Protein AF-A0AAU2GMW0-F1 (afdb_monomer)

Solvent-accessible surface area (backbone atoms only — not comparable to full-atom values): 3149 Å² total; per-residue (Å²): 124,63,65,54,51,55,72,68,52,49,55,63,56,51,10,63,76,64,78,44,54,50,68,58,41,50,52,51,49,51,52,50,28,59,75,70,73,37,93,47,70,66,53,48,28,51,51,34,50,75,68,64,67,101

Nearest PDB structures (foldseek):
  4wsz-assembly1_B  TM=9.814E-01  e=4.682E-04  unclassified
  4wul-assembly1_B  TM=9.819E-01  e=5.701E-04  unclassified
  5hev-assembly1_A  TM=9.646E-01  e=5.701E-04  Enterococcus faecium SD3B-2
  1je8-assembly2_E  TM=9.480E-01  e=2.117E-03  Escherichia coli
  3qp5-assembly2_C  TM=8.741E-01  e=8.395E-03  Chromobacterium violaceum

Foldseek 3Di:
DLVCLLVVHDLVVVCVVVVHDSVVSVVVVVVVCVVVVHDDSVSSNVVCVVVVVD

Radius of gyration: 10.5 Å; Cα contacts (8 Å, |Δi|>4): 46; chains: 1; bounding box: 25×19×19 Å

Mean predicted aligned error: 6.68 Å

Secondary structure (DSSP, 8-state):
-HHHHHTT--HHHHHHHHT--HHHHHHHHHHHHHHHT-SSHHHHHHHHHHTT--

pLDDT: mean 75.48, std 9.83, range [52.66, 87.06]

Structure (mmCIF, N/CA/C/O backbone):
data_AF-A0AAU2GMW0-F1
#
_entry.id   AF-A0AAU2GMW0-F1
#
loop_
_atom_site.group_PDB
_atom_site.id
_atom_site.type_symbol
_atom_site.label_atom_id
_atom_site.label_alt_id
_atom_site.label_comp_id
_atom_site.label_asym_id
_atom_site.label_entity_id
_atom_site.label_seq_id
_atom_site.pdbx_PDB_ins_code
_atom_site.Cartn_x
_atom_site.Cartn_y
_atom_site.Cartn_z
_atom_site.occupancy
_atom_site.B_iso_or_equiv
_atom_site.auth_seq_id
_atom_site.auth_comp_id
_atom_site.auth_asym_id
_atom_site.auth_atom_id
_atom_site.pdbx_PDB_model_num
ATOM 1 N N . MET A 1 1 ? -6.065 -5.333 -8.817 1.00 57.09 1 MET A N 1
ATOM 2 C CA . MET A 1 1 ? -4.946 -5.126 -7.864 1.00 57.09 1 MET A CA 1
ATOM 3 C C . MET A 1 1 ? -5.357 -5.087 -6.384 1.00 57.09 1 MET A C 1
ATOM 5 O O . MET A 1 1 ? -4.466 -5.086 -5.549 1.00 57.09 1 MET A O 1
ATOM 9 N N . LEU A 1 2 ? -6.649 -5.101 -6.020 1.00 54.72 2 LEU A N 1
ATOM 10 C CA . LEU A 1 2 ? -7.072 -5.010 -4.608 1.00 54.72 2 LEU A CA 1
ATOM 11 C C . LEU A 1 2 ? -6.801 -6.286 -3.787 1.00 54.72 2 LEU A C 1
ATOM 13 O O . LEU A 1 2 ? -6.389 -6.184 -2.640 1.00 54.72 2 LEU A O 1
ATOM 17 N N . ARG A 1 3 ? -6.918 -7.477 -4.393 1.00 52.66 3 ARG A N 1
ATOM 18 C CA . ARG A 1 3 ? -6.660 -8.775 -3.731 1.00 52.66 3 ARG A CA 1
ATOM 19 C C . ARG A 1 3 ? -5.307 -8.871 -2.992 1.00 52.66 3 ARG A C 1
ATOM 21 O O . ARG A 1 3 ? -5.309 -9.286 -1.840 1.00 52.66 3 ARG A O 1
ATOM 28 N N . PRO A 1 4 ? -4.158 -8.495 -3.591 1.00 55.75 4 PRO A N 1
ATOM 29 C CA . PRO A 1 4 ? -2.887 -8.541 -2.868 1.00 55.75 4 PRO A CA 1
ATOM 30 C C . PRO A 1 4 ? -2.768 -7.512 -1.732 1.00 55.75 4 PRO A C 1
ATOM 32 O O . PRO A 1 4 ? -2.160 -7.819 -0.712 1.00 55.75 4 PRO A O 1
ATOM 35 N N . ILE A 1 5 ? -3.338 -6.311 -1.894 1.00 59.28 5 ILE A N 1
ATOM 36 C CA . ILE A 1 5 ? -3.272 -5.237 -0.883 1.00 59.28 5 ILE A CA 1
ATOM 37 C C . ILE A 1 5 ? -4.028 -5.666 0.378 1.00 59.28 5 ILE A C 1
ATOM 39 O O . ILE A 1 5 ? -3.542 -5.489 1.494 1.00 59.28 5 ILE A O 1
ATOM 43 N N . SER A 1 6 ? -5.185 -6.294 0.190 1.00 5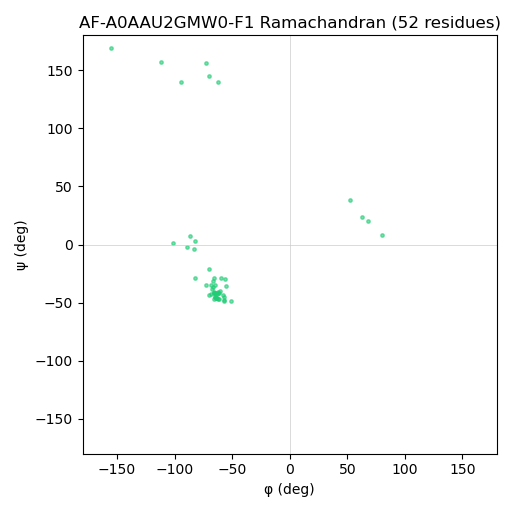5.78 6 SER A N 1
ATOM 44 C CA . SER A 1 6 ? -6.032 -6.788 1.271 1.00 55.78 6 SER A CA 1
ATOM 45 C C . SER A 1 6 ? -5.448 -7.996 2.015 1.00 55.78 6 SER A C 1
ATOM 47 O O . SER A 1 6 ? -5.793 -8.215 3.169 1.00 55.78 6 SER A O 1
ATOM 49 N N . ALA A 1 7 ? -4.516 -8.737 1.404 1.00 60.47 7 ALA A N 1
ATOM 50 C CA . ALA A 1 7 ? -3.787 -9.836 2.048 1.00 60.47 7 ALA A CA 1
ATOM 51 C C . ALA A 1 7 ? -2.579 -9.368 2.891 1.00 60.47 7 ALA A C 1
ATOM 53 O O . ALA A 1 7 ? -1.823 -10.194 3.395 1.00 60.47 7 ALA A O 1
ATOM 54 N N . GLY A 1 8 ? -2.354 -8.053 3.013 1.00 65.06 8 GLY A N 1
ATOM 55 C CA . GLY A 1 8 ? -1.218 -7.491 3.749 1.00 65.06 8 GLY A CA 1
ATOM 56 C C . GLY A 1 8 ? 0.109 -7.489 2.981 1.00 65.06 8 GLY A C 1
ATOM 57 O O . GLY A 1 8 ? 1.133 -7.131 3.566 1.00 65.06 8 GLY A O 1
ATOM 58 N N . ALA A 1 9 ? 0.106 -7.830 1.686 1.00 71.50 9 ALA A N 1
ATOM 59 C CA . ALA A 1 9 ? 1.320 -7.864 0.875 1.00 71.50 9 ALA A CA 1
ATOM 60 C C . ALA A 1 9 ? 1.970 -6.474 0.771 1.00 71.50 9 ALA A C 1
ATOM 62 O O . ALA A 1 9 ? 1.304 -5.446 0.615 1.00 71.50 9 ALA A O 1
ATOM 63 N N . THR A 1 10 ? 3.297 -6.436 0.835 1.00 74.12 10 THR A N 1
ATOM 64 C CA . THR A 1 10 ? 4.084 -5.213 0.658 1.00 74.12 10 THR A CA 1
ATOM 65 C C . THR A 1 10 ? 4.103 -4.767 -0.806 1.00 74.12 10 THR A C 1
ATOM 67 O O . THR A 1 10 ? 3.981 -5.574 -1.727 1.00 74.12 10 THR A O 1
ATOM 70 N N . ASN A 1 11 ? 4.331 -3.473 -1.058 1.00 76.12 11 ASN A N 1
ATOM 71 C CA . ASN A 1 11 ? 4.426 -2.939 -2.426 1.00 76.12 11 ASN A CA 1
ATOM 72 C C . ASN A 1 11 ? 5.491 -3.656 -3.270 1.00 76.12 11 ASN A C 1
ATOM 74 O O . ASN A 1 11 ? 5.319 -3.774 -4.479 1.00 76.12 11 ASN A O 1
ATOM 78 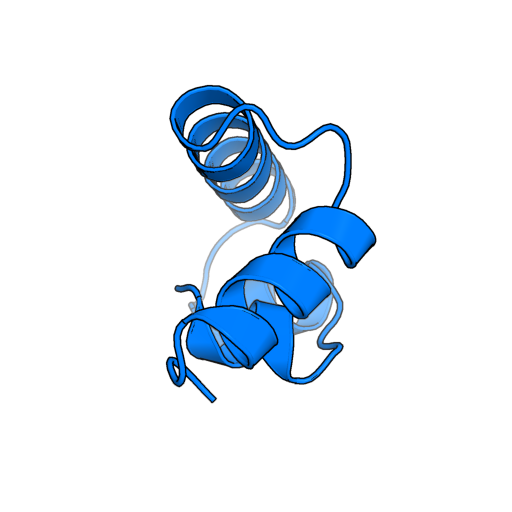N N . LYS A 1 12 ? 6.550 -4.162 -2.628 1.00 78.50 12 LYS A N 1
ATOM 79 C CA . LYS A 1 12 ? 7.614 -4.956 -3.247 1.00 78.50 12 LYS A CA 1
ATOM 80 C C . LYS A 1 12 ? 7.128 -6.333 -3.699 1.00 78.50 12 LYS A C 1
ATOM 82 O O . LYS A 1 12 ? 7.433 -6.762 -4.807 1.00 78.50 12 LYS A O 1
ATOM 87 N N . GLU A 1 13 ? 6.324 -7.011 -2.886 1.00 79.31 13 GLU A N 1
ATOM 88 C CA . GLU A 1 13 ? 5.707 -8.286 -3.271 1.00 79.31 13 GLU A CA 1
ATOM 89 C C . GLU A 1 13 ? 4.683 -8.101 -4.392 1.00 79.31 13 GLU A C 1
ATOM 91 O O . GLU A 1 13 ? 4.614 -8.913 -5.311 1.00 79.31 13 GLU A O 1
ATOM 96 N N . ILE A 1 14 ? 3.918 -7.010 -4.353 1.00 78.56 14 ILE A N 1
ATOM 97 C CA . ILE A 1 14 ? 2.964 -6.650 -5.409 1.00 78.56 14 ILE A CA 1
ATOM 98 C C . ILE A 1 14 ? 3.700 -6.336 -6.715 1.00 78.56 14 ILE A C 1
ATOM 100 O O . ILE A 1 14 ? 3.305 -6.823 -7.771 1.00 78.56 14 ILE A O 1
ATOM 104 N N . ALA A 1 15 ? 4.782 -5.563 -6.633 1.00 82.50 15 ALA A N 1
ATOM 105 C CA . ALA A 1 15 ? 5.668 -5.247 -7.747 1.00 82.50 15 ALA A CA 1
ATOM 106 C C . ALA A 1 15 ? 6.233 -6.521 -8.384 1.00 82.50 15 ALA A C 1
ATOM 108 O O . ALA A 1 15 ? 6.101 -6.712 -9.589 1.00 82.50 15 ALA A O 1
ATOM 109 N N . SER A 1 16 ? 6.754 -7.434 -7.563 1.00 83.00 16 SER A N 1
ATOM 110 C CA . SER A 1 16 ? 7.291 -8.720 -8.016 1.00 83.00 16 SER A CA 1
ATOM 111 C C . SER A 1 16 ? 6.225 -9.601 -8.679 1.00 83.00 16 SER A C 1
ATOM 113 O O . SER A 1 16 ? 6.426 -10.093 -9.784 1.00 83.00 16 SER A O 1
ATOM 115 N N . ARG A 1 17 ? 5.039 -9.735 -8.067 1.00 81.25 17 ARG A N 1
ATOM 116 C CA . ARG A 1 17 ? 3.934 -10.551 -8.608 1.00 81.25 17 ARG A CA 1
ATOM 117 C C . ARG A 1 17 ? 3.350 -10.013 -9.911 1.00 81.25 17 ARG A C 1
ATOM 119 O O . ARG A 1 17 ? 2.792 -10.780 -10.687 1.00 81.25 17 ARG A O 1
ATOM 126 N N . LEU A 1 18 ? 3.407 -8.700 -10.112 1.00 80.12 18 LEU A N 1
ATOM 127 C CA . LEU A 1 18 ? 2.843 -8.036 -11.286 1.00 80.12 18 LEU A CA 1
ATOM 128 C C . LEU A 1 18 ? 3.909 -7.669 -12.324 1.00 80.12 18 LEU A C 1
ATOM 130 O O . LEU A 1 18 ? 3.556 -7.085 -13.343 1.00 80.12 18 LEU A O 1
ATOM 134 N N . TYR A 1 19 ? 5.182 -7.998 -12.075 1.00 81.69 19 TYR A N 1
ATOM 135 C CA . TYR A 1 19 ? 6.326 -7.586 -12.896 1.00 81.69 19 TYR A CA 1
ATOM 136 C C .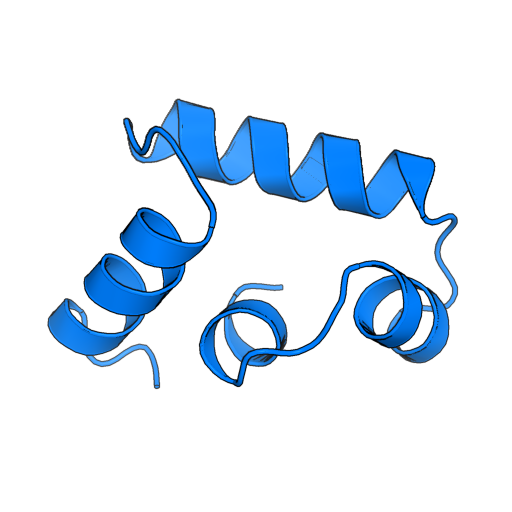 TYR A 1 19 ? 6.368 -6.063 -13.130 1.00 81.69 19 TYR A C 1
ATOM 138 O O . TYR A 1 19 ? 6.690 -5.581 -14.214 1.00 81.69 19 TYR A O 1
ATOM 146 N N . LEU A 1 20 ? 6.013 -5.288 -12.101 1.00 83.94 20 LEU A N 1
ATOM 147 C CA . LEU A 1 20 ? 5.973 -3.824 -12.119 1.00 83.94 20 LEU A CA 1
ATOM 148 C C . LEU A 1 20 ? 7.053 -3.238 -11.209 1.00 83.94 20 LEU A C 1
ATOM 150 O O . LEU A 1 20 ? 7.468 -3.858 -10.238 1.00 83.94 20 LEU A O 1
ATOM 154 N N . GLY A 1 21 ? 7.459 -1.995 -11.469 1.00 87.06 21 GLY A N 1
ATOM 155 C CA . GLY A 1 21 ? 8.302 -1.242 -10.537 1.00 87.06 21 GLY A CA 1
ATOM 156 C C . GLY A 1 21 ? 7.544 -0.837 -9.266 1.00 87.06 21 GLY A C 1
ATOM 157 O O . GLY A 1 21 ? 6.369 -0.464 -9.324 1.00 87.06 21 GLY A O 1
ATOM 158 N N . GLU A 1 22 ? 8.224 -0.826 -8.114 1.00 84.56 22 GLU A N 1
ATOM 159 C CA . GLU A 1 22 ? 7.635 -0.406 -6.829 1.00 84.56 22 GLU A CA 1
ATOM 160 C C . GLU A 1 22 ? 7.031 1.007 -6.878 1.00 84.56 22 GLU A C 1
ATOM 162 O O . GLU A 1 22 ? 5.989 1.263 -6.271 1.00 84.56 22 GLU A O 1
ATOM 167 N N . GLY A 1 23 ? 7.650 1.925 -7.630 1.00 86.44 23 GLY A N 1
ATOM 168 C CA . GLY A 1 23 ? 7.117 3.272 -7.861 1.00 86.44 23 GLY A CA 1
ATOM 169 C C . GLY A 1 23 ? 5.768 3.261 -8.587 1.00 86.44 23 GLY A C 1
ATOM 170 O O . GLY A 1 23 ? 4.847 3.976 -8.194 1.00 86.44 23 GLY A O 1
ATOM 171 N N . THR A 1 24 ? 5.607 2.387 -9.584 1.00 85.50 24 THR A N 1
ATOM 172 C CA . THR A 1 24 ? 4.345 2.204 -10.317 1.00 85.50 24 THR A CA 1
ATOM 173 C C . THR A 1 24 ? 3.256 1.649 -9.405 1.00 85.50 24 THR A C 1
ATOM 175 O O . THR A 1 24 ? 2.124 2.131 -9.432 1.00 85.50 24 THR A O 1
ATOM 178 N N . VAL A 1 25 ? 3.604 0.693 -8.539 1.00 84.12 25 VAL A N 1
ATOM 179 C CA . VAL A 1 25 ? 2.679 0.147 -7.535 1.00 84.12 25 VAL A CA 1
ATOM 180 C C . VAL A 1 25 ? 2.255 1.222 -6.532 1.00 84.12 25 VAL A C 1
ATOM 182 O O . VAL A 1 25 ? 1.061 1.375 -6.282 1.00 84.12 25 VAL A O 1
ATOM 185 N N . LYS A 1 26 ? 3.194 2.025 -6.009 1.00 82.81 26 LYS A N 1
ATOM 186 C CA . LYS A 1 26 ? 2.881 3.160 -5.119 1.00 82.81 26 LYS A CA 1
ATOM 187 C C . LYS A 1 26 ? 1.924 4.152 -5.780 1.00 82.81 26 LYS A C 1
ATOM 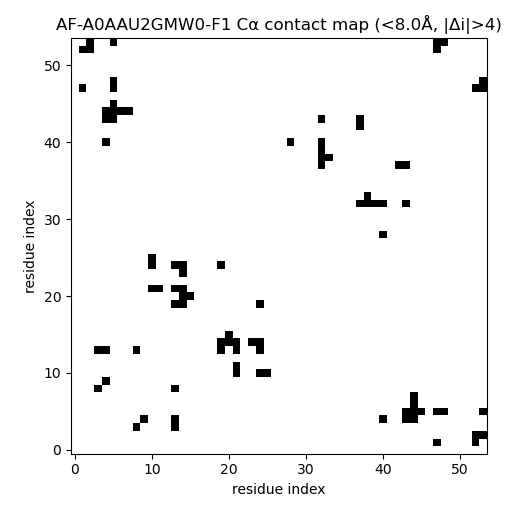189 O O . LYS A 1 26 ? 0.942 4.551 -5.156 1.00 82.81 26 LYS A O 1
ATOM 194 N N . ASN A 1 27 ? 2.165 4.501 -7.044 1.00 86.56 27 ASN A N 1
ATOM 195 C CA . ASN A 1 27 ? 1.283 5.394 -7.796 1.00 86.56 27 ASN A CA 1
ATOM 196 C C . ASN A 1 27 ? -0.111 4.796 -7.997 1.00 86.56 27 ASN A C 1
ATOM 198 O O . ASN A 1 27 ? -1.110 5.502 -7.860 1.00 86.56 27 ASN A O 1
ATOM 202 N N . HIS A 1 28 ? -0.195 3.501 -8.301 1.00 82.38 28 HIS A N 1
ATOM 203 C CA . HIS A 1 28 ? -1.474 2.820 -8.456 1.00 82.38 28 HIS A CA 1
ATOM 204 C C . HIS A 1 28 ? -2.264 2.803 -7.141 1.00 82.38 28 HIS A C 1
ATOM 206 O O . HIS A 1 28 ? -3.438 3.163 -7.134 1.00 82.38 28 HIS A O 1
ATOM 212 N N . ILE A 1 29 ? -1.614 2.468 -6.021 1.00 79.69 29 ILE A N 1
ATOM 213 C CA . ILE A 1 29 ? -2.230 2.477 -4.686 1.00 79.69 29 ILE A CA 1
ATOM 214 C C . ILE A 1 29 ? -2.687 3.887 -4.316 1.00 79.69 29 ILE A C 1
ATOM 216 O O . ILE A 1 29 ? -3.828 4.053 -3.909 1.00 79.69 29 ILE A O 1
ATOM 220 N N . SER A 1 30 ? -1.848 4.904 -4.519 1.00 83.44 30 SER A N 1
ATOM 221 C CA . SER A 1 30 ? -2.200 6.303 -4.247 1.00 83.44 30 SER A CA 1
ATOM 222 C C . SER A 1 30 ? -3.435 6.749 -5.041 1.00 83.44 30 SER A C 1
ATOM 224 O O . SER A 1 30 ? -4.364 7.331 -4.484 1.00 83.44 30 SER A O 1
ATOM 226 N N . ARG A 1 31 ? -3.517 6.386 -6.329 1.00 85.38 31 ARG A N 1
ATOM 227 C CA . ARG A 1 31 ? -4.695 6.663 -7.169 1.00 85.38 31 ARG A CA 1
ATOM 228 C C . ARG A 1 31 ? -5.948 5.931 -6.690 1.00 85.38 31 ARG A C 1
ATOM 230 O O . ARG A 1 31 ? -7.025 6.518 -6.703 1.00 85.38 31 ARG A O 1
ATOM 237 N N . VAL A 1 32 ? -5.826 4.666 -6.289 1.00 80.38 32 VAL A N 1
ATOM 238 C CA . VAL A 1 32 ? -6.952 3.878 -5.762 1.00 80.38 32 VAL A CA 1
ATOM 239 C C . VAL A 1 32 ? -7.437 4.451 -4.431 1.00 80.38 32 VAL A C 1
ATOM 241 O O . VAL A 1 32 ? -8.630 4.681 -4.279 1.00 80.38 32 VAL A O 1
ATOM 244 N N . LEU A 1 33 ? -6.522 4.754 -3.508 1.00 81.69 33 LEU A N 1
ATOM 245 C CA . LEU A 1 33 ? -6.816 5.399 -2.228 1.00 81.69 33 LEU A CA 1
ATOM 246 C C . LEU A 1 33 ? -7.521 6.740 -2.429 1.00 81.69 33 LEU A C 1
ATOM 248 O O . LEU A 1 33 ? -8.579 6.966 -1.854 1.00 81.69 33 LEU A O 1
ATOM 252 N N . SER A 1 34 ? -6.995 7.584 -3.318 1.00 85.56 34 SER A N 1
ATOM 253 C CA . SER A 1 34 ? -7.596 8.876 -3.646 1.00 85.56 34 SER A CA 1
ATOM 254 C C . SER A 1 34 ? -9.003 8.736 -4.237 1.00 85.56 34 SER A C 1
ATOM 256 O O . SER A 1 34 ? -9.897 9.470 -3.825 1.00 85.56 34 SER A O 1
ATOM 258 N N . ARG A 1 35 ? -9.240 7.770 -5.139 1.00 83.25 35 ARG A N 1
ATOM 259 C CA . ARG A 1 35 ? -10.584 7.509 -5.692 1.00 83.25 35 ARG A CA 1
ATOM 260 C C . ARG A 1 35 ? -11.571 6.976 -4.656 1.00 83.25 35 ARG A C 1
ATOM 262 O O . ARG A 1 35 ? -12.759 7.237 -4.787 1.00 83.25 35 ARG A O 1
ATOM 269 N N . LEU A 1 36 ? -11.091 6.230 -3.664 1.00 80.62 36 LEU A N 1
ATOM 270 C CA . LEU A 1 36 ? -11.909 5.684 -2.578 1.00 80.62 36 LEU A CA 1
ATOM 271 C C . LEU A 1 36 ? -12.013 6.639 -1.373 1.00 80.62 36 LEU A C 1
ATOM 273 O O . LEU A 1 36 ? -12.690 6.316 -0.404 1.00 80.62 36 LEU A O 1
ATOM 277 N N . GLY A 1 37 ? -11.341 7.797 -1.404 1.00 84.44 37 GL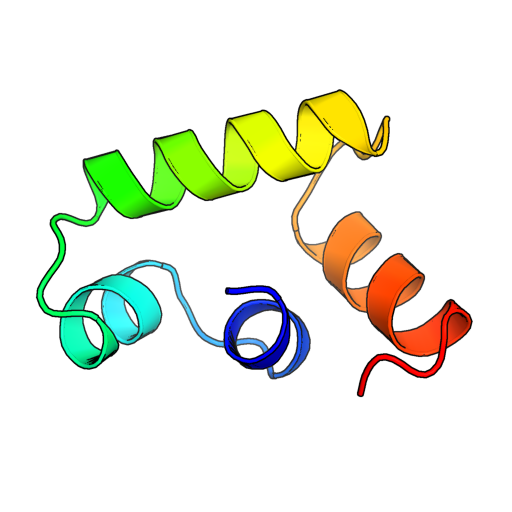Y A N 1
ATOM 278 C CA . GLY A 1 37 ? -11.295 8.738 -0.278 1.00 84.44 37 GLY A CA 1
ATOM 279 C C . GLY A 1 37 ? -10.534 8.214 0.947 1.00 84.44 37 GLY A C 1
ATOM 280 O O . GLY A 1 37 ? -10.728 8.705 2.056 1.00 84.44 37 GLY A O 1
ATOM 281 N N . LEU A 1 38 ? -9.673 7.212 0.771 1.00 83.69 38 LEU A N 1
ATOM 282 C CA . LEU A 1 38 ? -8.956 6.537 1.851 1.00 83.69 38 LEU A CA 1
ATOM 2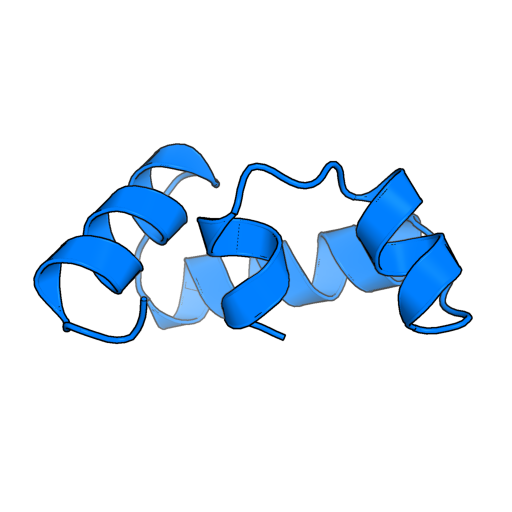83 C C . LEU A 1 38 ? -7.570 7.160 2.044 1.00 83.69 38 LEU A C 1
ATOM 285 O O . LEU A 1 38 ? -6.876 7.482 1.082 1.00 83.69 38 LEU A O 1
ATOM 289 N N . ARG A 1 39 ? -7.149 7.322 3.301 1.00 78.75 39 ARG A N 1
ATOM 290 C CA . ARG A 1 39 ? -5.874 7.978 3.645 1.00 78.75 39 ARG A CA 1
ATOM 291 C C . ARG A 1 39 ? -4.658 7.065 3.557 1.00 78.75 39 ARG A C 1
ATOM 293 O O . ARG A 1 39 ? -3.559 7.543 3.291 1.00 78.75 39 ARG A O 1
ATOM 300 N N . ASP A 1 40 ? -4.836 5.769 3.778 1.00 77.88 40 ASP A N 1
ATOM 301 C CA . ASP A 1 40 ? -3.727 4.826 3.852 1.00 77.88 40 ASP A CA 1
ATOM 302 C C . ASP A 1 40 ? -4.154 3.388 3.517 1.00 77.88 40 ASP A C 1
ATOM 304 O O . ASP A 1 40 ? -5.333 3.048 3.399 1.00 77.88 40 ASP A O 1
ATOM 308 N N . ARG A 1 41 ? -3.151 2.523 3.351 1.00 72.75 41 ARG A N 1
ATOM 309 C CA . ARG A 1 41 ? -3.322 1.101 3.017 1.00 72.75 41 ARG A CA 1
ATOM 310 C C . ARG A 1 41 ? -4.138 0.310 4.046 1.00 72.75 41 ARG A C 1
ATOM 312 O O . ARG A 1 41 ? -4.769 -0.668 3.663 1.00 72.75 41 ARG A O 1
ATOM 319 N N . THR A 1 42 ? -4.132 0.701 5.320 1.00 78.94 42 THR A N 1
ATOM 320 C CA . THR A 1 42 ? -4.924 0.048 6.371 1.00 78.94 42 THR A CA 1
ATOM 321 C C . THR A 1 42 ? -6.397 0.346 6.150 1.00 78.94 42 THR A C 1
ATOM 323 O O . THR A 1 42 ? -7.215 -0.568 6.173 1.00 78.94 42 THR A O 1
ATOM 326 N N . GLN A 1 43 ? -6.726 1.598 5.825 1.00 75.94 43 GLN A N 1
ATOM 327 C CA . GLN A 1 43 ? -8.078 1.986 5.421 1.00 75.94 43 GLN A CA 1
ATOM 328 C C . GLN A 1 43 ? -8.529 1.242 4.154 1.00 75.94 43 GLN A C 1
ATOM 330 O O . GLN A 1 43 ? -9.656 0.764 4.107 1.00 75.94 43 GLN A O 1
ATOM 335 N N . ALA A 1 44 ? -7.650 1.043 3.163 1.00 76.19 44 ALA A N 1
ATOM 336 C CA . ALA A 1 44 ? -7.964 0.207 1.993 1.00 76.19 44 ALA A CA 1
ATOM 337 C C . ALA A 1 44 ? -8.223 -1.264 2.335 1.00 76.19 44 ALA A C 1
ATOM 339 O O . ALA A 1 44 ? -9.159 -1.849 1.795 1.00 76.19 44 ALA A O 1
ATOM 340 N N . ALA A 1 45 ? -7.426 -1.860 3.222 1.00 73.94 45 ALA A N 1
ATOM 341 C CA . ALA A 1 45 ? -7.629 -3.240 3.654 1.00 73.94 45 ALA A CA 1
ATOM 342 C C . ALA A 1 45 ? -8.944 -3.401 4.436 1.00 73.94 45 ALA A C 1
ATOM 344 O O . ALA A 1 45 ? -9.691 -4.346 4.189 1.00 73.94 45 ALA A O 1
ATOM 345 N N . LEU A 1 46 ? -9.261 -2.451 5.323 1.00 77.81 46 LEU A N 1
ATOM 346 C CA . LEU A 1 46 ? -10.533 -2.414 6.046 1.00 77.81 46 LEU A CA 1
ATOM 347 C C . LEU A 1 46 ? -11.713 -2.238 5.091 1.00 77.81 46 LEU A C 1
ATOM 349 O O . LEU A 1 46 ? -12.672 -2.992 5.182 1.00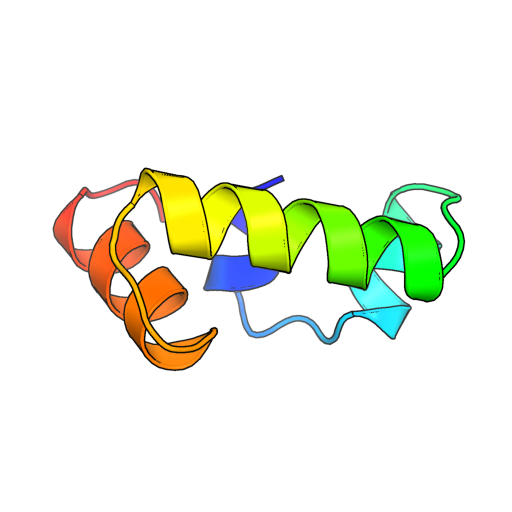 77.81 46 LEU A O 1
ATOM 353 N N . HIS A 1 47 ? -11.615 -1.306 4.142 1.00 76.00 47 HIS A N 1
ATOM 354 C CA . HIS A 1 47 ? -12.652 -1.069 3.142 1.00 76.00 47 HIS A CA 1
ATOM 355 C C . HIS A 1 47 ? -12.882 -2.299 2.254 1.00 76.00 47 HIS A C 1
ATOM 357 O O . HIS A 1 47 ? -14.022 -2.664 1.989 1.00 76.00 47 HIS A O 1
ATOM 363 N N . ALA A 1 48 ? -11.819 -2.989 1.831 1.00 72.38 48 ALA A N 1
ATOM 364 C CA . ALA A 1 48 ? -11.945 -4.218 1.054 1.00 72.38 48 ALA A CA 1
ATOM 365 C C . ALA A 1 48 ? -12.574 -5.368 1.857 1.00 72.38 48 ALA A C 1
ATOM 367 O O . ALA A 1 48 ? -13.354 -6.131 1.292 1.00 72.38 48 ALA A O 1
ATOM 368 N N . ARG A 1 49 ? -12.265 -5.470 3.158 1.00 73.25 49 ARG A N 1
ATOM 369 C CA . ARG A 1 49 ? -12.904 -6.426 4.074 1.00 73.25 49 ARG A CA 1
ATOM 370 C C . ARG A 1 49 ? -14.390 -6.124 4.254 1.00 73.25 49 ARG A C 1
ATOM 372 O O . ARG A 1 49 ? -15.208 -7.029 4.186 1.00 73.25 49 ARG A O 1
ATOM 379 N N . ASP A 1 50 ? -14.726 -4.856 4.459 1.00 75.50 50 ASP A N 1
ATOM 380 C CA . ASP A 1 50 ? -16.101 -4.389 4.664 1.00 75.50 50 ASP A CA 1
ATOM 381 C C . ASP A 1 50 ? -16.975 -4.596 3.414 1.00 75.50 50 ASP A C 1
ATOM 383 O O . ASP A 1 50 ? -18.134 -4.979 3.509 1.00 75.50 50 ASP A O 1
ATOM 387 N N . ASN A 1 51 ? -16.384 -4.450 2.223 1.00 70.50 51 ASN A N 1
ATOM 388 C CA . ASN A 1 51 ? -17.061 -4.657 0.939 1.00 70.50 51 ASN A CA 1
ATOM 389 C C . ASN A 1 51 ? -17.037 -6.119 0.442 1.00 70.50 51 ASN A C 1
ATOM 391 O O . ASN A 1 51 ? -17.409 -6.371 -0.704 1.00 70.50 51 ASN A O 1
ATOM 395 N N . GLY A 1 52 ? -16.568 -7.083 1.247 1.00 61.22 52 GLY A N 1
ATOM 396 C CA . GLY A 1 52 ? -16.522 -8.505 0.867 1.00 61.22 52 GLY A CA 1
ATOM 397 C C . GLY A 1 52 ? -15.626 -8.813 -0.343 1.00 61.22 52 GLY A C 1
ATOM 398 O O . GLY A 1 52 ? -15.833 -9.798 -1.048 1.00 61.22 52 GLY A O 1
ATOM 399 N N . LEU A 1 53 ? -14.643 -7.949 -0.623 1.00 61.16 53 LEU A N 1
ATOM 400 C CA . LEU A 1 53 ? -13.680 -8.104 -1.724 1.00 61.16 53 LEU A CA 1
ATOM 401 C C . LEU A 1 53 ? 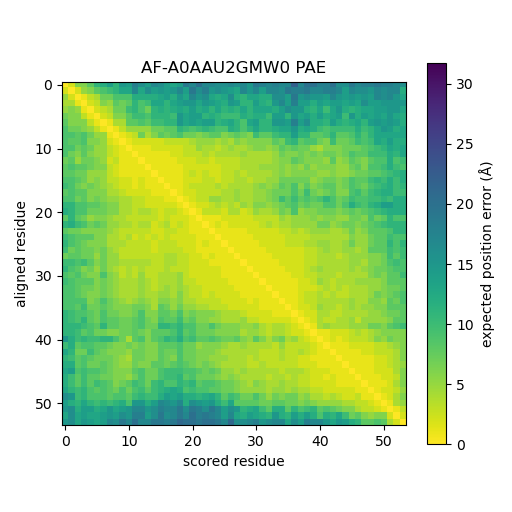-12.502 -9.029 -1.359 1.00 61.16 53 LEU A C 1
ATOM 403 O O . LEU A 1 53 ? -11.644 -9.299 -2.212 1.00 61.16 53 LEU A O 1
ATOM 407 N N . ILE A 1 54 ? -12.466 -9.498 -0.108 1.00 54.84 54 ILE A N 1
ATOM 408 C CA . ILE A 1 54 ? -11.596 -10.545 0.438 1.00 54.84 54 ILE A CA 1
ATOM 409 C C . ILE A 1 54 ? -12.365 -11.454 1.383 1.00 54.84 54 ILE A C 1
ATOM 411 O O . ILE A 1 54 ? -13.290 -10.945 2.050 1.00 54.84 54 ILE A O 1
#

Sequen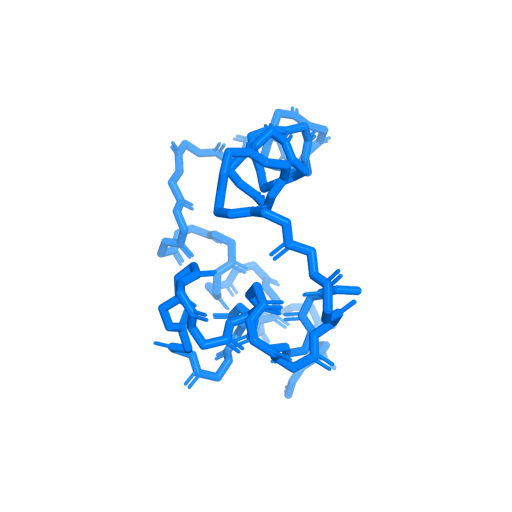ce (54 aa):
MLRPISAGATNKEIASRLYLGEGTVKNHISRVLSRLGLRDRTQAALHARDNGLI